Protein AF-A0A1V6ZA99-F1 (afdb_monomer_lite)

Sequence (158 aa):
MILGGVVSLGIEFLNQETYTVVLIRRKTELLSKEFDRADLRSTYKPKQIQESLQSMLLRGLKRPLQLYVKSPIVLLLSTYLAIIYGFLYLFFTIIPSVFGNAYHWSTGISGLAYLGIGLGFLIGFVVQALTSDRIIVKSIAQNNSKYQPEMRLPTMIF

Organism: Penicillium nalgiovense (NCBI:txid60175)

Structure (mmCIF, N/CA/C/O backbone):
data_AF-A0A1V6ZA99-F1
#
_entry.id   AF-A0A1V6ZA99-F1
#
loop_
_atom_site.group_PDB
_atom_site.id
_atom_site.type_symbol
_atom_site.label_atom_id
_atom_site.label_alt_id
_atom_site.label_comp_id
_atom_site.label_asym_id
_atom_site.label_entity_id
_atom_site.label_seq_id
_atom_site.pdbx_PDB_ins_code
_atom_site.Cartn_x
_atom_site.Cartn_y
_atom_site.Cartn_z
_atom_site.occupancy
_atom_site.B_iso_or_equiv
_atom_site.auth_seq_id
_atom_site.auth_comp_id
_atom_site.auth_asym_id
_atom_site.auth_atom_id
_atom_site.pdbx_PDB_model_num
ATOM 1 N N . MET A 1 1 ? 11.155 -13.902 2.859 1.00 66.69 1 MET A N 1
ATOM 2 C CA . MET A 1 1 ? 10.257 -14.845 3.567 1.00 66.69 1 MET A CA 1
ATOM 3 C C . MET A 1 1 ? 10.826 -15.233 4.934 1.00 66.69 1 MET A C 1
ATOM 5 O O . MET A 1 1 ? 10.179 -14.917 5.918 1.00 66.69 1 MET A O 1
ATOM 9 N N . ILE A 1 2 ? 12.047 -15.784 5.031 1.00 80.12 2 ILE A N 1
ATOM 10 C CA . ILE A 1 2 ? 12.669 -16.169 6.323 1.00 80.12 2 ILE A CA 1
ATOM 11 C C . ILE A 1 2 ? 12.913 -14.961 7.244 1.00 80.12 2 ILE A C 1
ATOM 13 O O . ILE A 1 2 ? 12.462 -14.961 8.383 1.00 80.12 2 ILE A O 1
ATOM 17 N N . LEU A 1 3 ? 13.536 -13.891 6.733 1.00 79.88 3 LEU A N 1
ATOM 18 C CA . LEU A 1 3 ? 13.794 -12.673 7.517 1.00 79.88 3 LEU A CA 1
ATOM 19 C C . LEU A 1 3 ? 12.496 -12.027 8.038 1.00 79.88 3 LEU A C 1
ATOM 21 O O . LEU A 1 3 ? 12.423 -11.604 9.184 1.00 79.88 3 LEU A O 1
ATOM 25 N N . GLY A 1 4 ? 11.451 -12.011 7.203 1.00 79.19 4 GLY A N 1
ATOM 26 C CA . GLY A 1 4 ? 10.132 -11.493 7.576 1.00 79.19 4 GLY A CA 1
ATOM 27 C C . GLY A 1 4 ? 9.470 -12.316 8.681 1.00 79.19 4 GLY A C 1
ATOM 28 O O . GLY A 1 4 ? 8.935 -11.739 9.617 1.00 79.19 4 GLY A O 1
ATOM 29 N N . GLY A 1 5 ? 9.578 -13.649 8.627 1.00 82.81 5 GLY A N 1
ATOM 30 C CA . GLY A 1 5 ? 9.075 -14.525 9.688 1.00 82.81 5 GLY A CA 1
ATOM 31 C C . GLY A 1 5 ? 9.782 -14.301 11.027 1.00 82.81 5 GLY A C 1
ATOM 32 O O . GLY A 1 5 ? 9.122 -14.213 12.057 1.00 82.81 5 GLY A O 1
ATOM 33 N N . VAL A 1 6 ? 11.109 -14.132 11.012 1.00 85.56 6 VAL A N 1
ATOM 34 C CA . VAL A 1 6 ? 11.895 -13.851 12.227 1.00 85.56 6 VAL A CA 1
ATOM 35 C C . VAL A 1 6 ? 11.516 -12.500 12.834 1.00 85.56 6 VAL A C 1
ATOM 37 O O . VAL A 1 6 ? 11.340 -12.404 14.045 1.00 85.56 6 VAL A O 1
ATOM 40 N N . VAL A 1 7 ? 11.334 -11.466 12.007 1.00 84.06 7 VAL A N 1
ATOM 41 C CA . VAL A 1 7 ? 10.927 -10.134 12.478 1.00 84.06 7 VAL A CA 1
ATOM 42 C C . VAL A 1 7 ? 9.504 -10.150 13.039 1.00 84.06 7 VAL A C 1
ATOM 44 O O . VAL A 1 7 ? 9.282 -9.608 14.117 1.00 84.06 7 VAL A O 1
ATOM 47 N N . SER A 1 8 ? 8.550 -10.803 12.368 1.00 80.50 8 SER A N 1
ATOM 48 C CA . SER A 1 8 ? 7.174 -10.918 12.868 1.00 80.50 8 SER A CA 1
ATOM 49 C C . SER A 1 8 ? 7.099 -11.675 14.193 1.00 80.50 8 SER A C 1
ATOM 51 O O . SER A 1 8 ? 6.441 -11.205 15.114 1.00 80.50 8 SER A O 1
ATOM 53 N N . LEU A 1 9 ? 7.823 -12.791 14.329 1.00 81.69 9 LEU A N 1
ATOM 54 C CA . LEU A 1 9 ? 7.902 -13.525 15.595 1.00 81.69 9 LEU A CA 1
ATOM 55 C C . LEU A 1 9 ? 8.578 -12.695 16.692 1.00 81.69 9 LEU A C 1
ATOM 57 O O . LEU A 1 9 ? 8.116 -12.691 17.828 1.00 81.69 9 LEU A O 1
ATOM 61 N N . GLY A 1 10 ? 9.639 -11.958 16.356 1.00 81.62 10 GLY A N 1
ATOM 62 C CA . GLY A 1 10 ? 10.299 -11.047 17.289 1.00 81.62 10 GLY A CA 1
ATOM 63 C C . GLY A 1 10 ? 9.354 -9.963 17.804 1.00 81.62 10 GLY A C 1
ATOM 64 O O . GLY A 1 10 ? 9.332 -9.693 19.000 1.00 81.62 10 GLY A O 1
ATOM 65 N N . ILE A 1 11 ? 8.525 -9.390 16.930 1.00 79.94 11 ILE A N 1
ATOM 66 C CA . ILE A 1 11 ? 7.506 -8.413 17.325 1.00 79.94 11 ILE A CA 1
ATOM 67 C C . ILE A 1 11 ? 6.463 -9.070 18.229 1.00 79.94 11 ILE A C 1
ATOM 69 O O . ILE A 1 11 ? 6.184 -8.522 19.284 1.00 79.94 11 ILE A O 1
ATOM 73 N N . GLU A 1 12 ? 5.936 -10.247 17.889 1.00 80.75 12 GLU A N 1
ATOM 74 C CA . GLU A 1 12 ? 4.935 -10.940 18.717 1.00 80.75 12 GLU A CA 1
ATOM 75 C C . GLU A 1 12 ? 5.450 -11.221 20.144 1.00 80.75 12 GLU A C 1
ATOM 77 O O . GLU A 1 12 ? 4.711 -11.066 21.113 1.00 80.75 12 GLU A O 1
ATOM 82 N N . PHE A 1 13 ? 6.731 -11.586 20.284 1.00 78.75 13 PHE A N 1
ATOM 83 C CA . PHE A 1 13 ? 7.352 -11.881 21.580 1.00 78.75 13 PHE A CA 1
ATOM 84 C C . PHE A 1 13 ? 7.779 -10.637 22.372 1.00 78.75 13 PHE A C 1
ATOM 86 O O . PHE A 1 13 ? 7.719 -10.656 23.601 1.00 78.75 13 PHE A O 1
ATOM 93 N N . LEU A 1 14 ? 8.238 -9.570 21.707 1.00 78.75 14 LEU A N 1
ATOM 94 C CA . LEU A 1 14 ? 8.651 -8.330 22.380 1.00 78.75 14 LEU A CA 1
ATOM 95 C C . LEU A 1 14 ? 7.476 -7.385 22.652 1.00 78.75 14 LEU A C 1
ATOM 97 O O . LEU A 1 14 ? 7.595 -6.499 23.502 1.00 78.75 14 LEU A O 1
ATOM 101 N N . ASN A 1 15 ? 6.363 -7.532 21.933 1.00 76.31 15 ASN A N 1
ATOM 102 C CA . ASN A 1 15 ? 5.232 -6.634 22.069 1.00 76.31 15 ASN A CA 1
ATOM 103 C C . ASN A 1 15 ? 4.545 -6.865 23.415 1.00 76.31 15 ASN A C 1
ATOM 105 O O . ASN A 1 15 ? 3.971 -7.917 23.694 1.00 76.31 15 ASN A O 1
ATOM 109 N N . GLN A 1 16 ? 4.604 -5.851 24.269 1.00 65.25 16 GLN A N 1
ATOM 110 C CA . GLN A 1 16 ? 3.853 -5.859 25.508 1.00 65.25 16 GLN A CA 1
ATOM 111 C C . GLN A 1 16 ? 2.377 -5.638 25.193 1.00 65.25 16 GLN A C 1
ATOM 113 O O . GLN A 1 16 ? 2.010 -4.740 24.433 1.00 65.25 16 GLN A O 1
ATOM 118 N N . GLU A 1 17 ? 1.531 -6.465 25.802 1.00 71.94 17 GLU A N 1
ATOM 119 C CA . GLU A 1 17 ? 0.078 -6.414 25.672 1.00 71.94 17 GLU A CA 1
ATOM 120 C C . GLU A 1 17 ? -0.442 -4.985 25.921 1.00 71.94 17 GLU A C 1
ATOM 122 O O . GLU A 1 17 ? -0.609 -4.551 27.060 1.00 71.94 17 GLU A O 1
ATOM 127 N N . THR A 1 18 ? -0.691 -4.239 24.843 1.00 74.56 18 THR A N 1
ATOM 128 C CA . THR A 1 18 ? -1.103 -2.824 24.899 1.00 74.56 18 THR A CA 1
ATOM 129 C C . THR A 1 18 ? -2.625 -2.690 25.042 1.00 74.56 18 THR A C 1
ATOM 131 O O . THR A 1 18 ? -3.168 -1.598 25.216 1.00 74.56 18 THR A O 1
ATOM 134 N N . TYR A 1 19 ? -3.355 -3.809 24.996 1.00 70.69 19 TYR A N 1
ATOM 135 C CA . TYR A 1 19 ? -4.807 -3.802 25.042 1.00 70.69 19 TYR A CA 1
ATOM 136 C C . TYR A 1 19 ? -5.319 -3.396 26.432 1.00 70.69 19 TYR A C 1
ATOM 138 O O . TYR A 1 19 ? -5.267 -4.150 27.408 1.00 70.69 19 TYR A O 1
ATOM 146 N N . THR A 1 20 ? -5.857 -2.176 26.511 1.00 68.69 20 THR A N 1
ATOM 147 C CA . THR A 1 20 ? -6.291 -1.513 27.751 1.00 68.69 20 THR A CA 1
ATOM 148 C C . THR A 1 20 ? -7.278 -2.352 28.565 1.00 68.69 20 THR A C 1
ATOM 150 O O . THR A 1 20 ? -7.224 -2.358 29.792 1.00 68.69 20 THR A O 1
ATOM 153 N N . VAL A 1 21 ? -8.142 -3.122 27.900 1.00 74.12 21 VAL A N 1
ATOM 154 C CA . VAL A 1 21 ? -9.108 -4.015 28.559 1.00 74.12 21 VAL A CA 1
ATOM 155 C C . VAL A 1 21 ? -8.407 -5.129 29.344 1.00 74.12 21 VAL A C 1
ATOM 157 O O . VAL A 1 21 ? -8.821 -5.441 30.460 1.00 74.12 21 VAL A O 1
ATOM 160 N N . VAL A 1 22 ? -7.332 -5.709 28.799 1.00 74.56 22 VAL A N 1
ATOM 161 C CA . VAL A 1 22 ? -6.565 -6.781 29.457 1.00 74.56 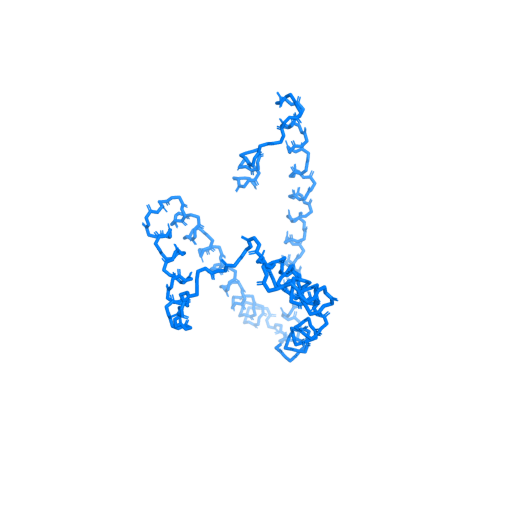22 VAL A CA 1
ATOM 162 C C . VAL A 1 22 ? -5.715 -6.221 30.593 1.00 74.56 22 VAL A C 1
ATOM 164 O O . VAL A 1 22 ? -5.693 -6.806 31.676 1.00 74.56 22 VAL A O 1
ATOM 167 N N . LEU A 1 23 ? -5.086 -5.060 30.397 1.00 79.75 23 LEU A N 1
ATOM 168 C CA . LEU A 1 23 ? -4.313 -4.381 31.443 1.00 79.75 23 LEU A CA 1
ATOM 169 C C . LEU A 1 23 ? -5.187 -4.004 32.647 1.00 79.75 23 LEU A C 1
ATOM 171 O O . LEU A 1 23 ? -4.831 -4.299 33.789 1.00 79.75 23 LEU A O 1
ATOM 175 N N . ILE A 1 24 ? -6.361 -3.414 32.402 1.00 79.00 24 ILE A N 1
ATOM 176 C CA . ILE A 1 24 ? -7.311 -3.058 33.463 1.00 79.00 24 ILE A CA 1
ATOM 177 C C . ILE A 1 24 ? -7.841 -4.318 34.145 1.00 79.00 24 ILE A C 1
ATOM 179 O O . ILE A 1 24 ? -7.905 -4.344 35.368 1.00 79.00 24 ILE A O 1
ATOM 183 N N . ARG A 1 25 ? -8.148 -5.387 33.396 1.00 77.50 25 ARG A N 1
ATOM 184 C CA . ARG A 1 25 ? -8.566 -6.670 33.980 1.00 77.50 25 ARG A CA 1
ATOM 185 C C . ARG A 1 25 ? -7.513 -7.231 34.938 1.00 77.50 25 ARG A C 1
ATOM 187 O O . ARG A 1 25 ? -7.859 -7.538 36.074 1.00 77.50 25 ARG A O 1
ATOM 194 N N . ARG A 1 26 ? -6.246 -7.314 34.514 1.00 78.44 26 ARG A N 1
ATOM 195 C CA . ARG A 1 26 ? -5.138 -7.793 35.362 1.00 78.44 26 ARG A CA 1
ATOM 196 C C . ARG A 1 26 ? -4.990 -6.936 36.619 1.00 78.44 26 ARG A C 1
ATOM 198 O O . ARG A 1 26 ? -4.860 -7.470 37.714 1.00 78.44 26 ARG A O 1
ATOM 205 N N . LYS A 1 27 ? -5.073 -5.609 36.480 1.00 80.50 27 LYS A N 1
ATOM 206 C CA . LYS A 1 27 ? -4.987 -4.680 37.613 1.00 80.50 27 LYS A CA 1
ATOM 207 C C . LYS A 1 27 ? -6.163 -4.836 38.584 1.00 80.50 27 LYS A C 1
ATOM 209 O O . LYS A 1 27 ? -5.949 -4.840 39.790 1.00 80.50 27 LYS A O 1
ATOM 214 N N . THR A 1 28 ? -7.387 -5.007 38.082 1.00 77.50 28 THR A N 1
ATOM 215 C CA . THR A 1 28 ? -8.573 -5.258 38.916 1.00 77.50 28 THR A CA 1
ATOM 216 C C . THR A 1 28 ? -8.482 -6.602 39.647 1.00 77.50 28 THR A C 1
ATOM 218 O O . THR A 1 28 ? -8.851 -6.672 40.813 1.00 77.50 28 THR A O 1
ATOM 221 N N . GLU A 1 29 ? -7.960 -7.652 39.003 1.00 78.12 29 GLU A N 1
ATOM 222 C CA . GLU A 1 29 ? -7.756 -8.970 39.627 1.00 78.12 29 GLU A CA 1
ATOM 223 C C . GLU A 1 29 ? -6.691 -8.932 40.738 1.00 78.12 29 GLU A C 1
ATOM 225 O O . GLU A 1 29 ? -6.876 -9.564 41.776 1.00 78.12 29 GLU A O 1
ATOM 230 N N . LEU A 1 30 ? -5.608 -8.164 40.559 1.00 81.88 30 LEU A N 1
ATOM 231 C CA . LEU A 1 30 ? -4.597 -7.946 41.603 1.00 81.88 30 LEU A CA 1
ATOM 232 C C . LEU A 1 30 ? -5.167 -7.162 42.793 1.00 81.88 30 LEU A C 1
ATOM 234 O O . LEU A 1 30 ? -5.057 -7.613 43.928 1.00 81.88 30 LEU A O 1
ATOM 238 N N . LEU A 1 31 ? -5.853 -6.045 42.528 1.00 79.62 31 LEU A N 1
ATOM 239 C CA . LEU A 1 31 ? -6.472 -5.213 43.567 1.00 79.62 31 LEU A CA 1
ATOM 240 C C . LEU A 1 31 ? -7.565 -5.966 44.344 1.00 79.62 31 LEU A C 1
ATOM 242 O O . LEU A 1 31 ? -7.702 -5.787 45.549 1.00 79.62 31 LEU A O 1
ATOM 246 N N . SER A 1 32 ? -8.333 -6.837 43.685 1.00 79.62 32 SER A N 1
ATOM 247 C CA . SER A 1 32 ? -9.351 -7.655 44.358 1.00 79.62 32 SER A CA 1
ATOM 248 C C . SER A 1 32 ? -8.743 -8.631 45.367 1.00 79.62 32 SER A C 1
ATOM 250 O O . SER A 1 32 ? -9.312 -8.809 46.442 1.00 79.62 32 SER A O 1
ATOM 252 N N . LYS A 1 33 ? -7.570 -9.200 45.056 1.00 78.62 33 LYS A N 1
ATOM 253 C CA . LYS A 1 33 ? -6.830 -10.090 45.963 1.00 78.62 33 LYS A CA 1
ATOM 254 C C . LYS A 1 33 ? -6.148 -9.341 47.107 1.00 78.62 33 LYS A C 1
ATOM 256 O O . LYS A 1 33 ? -6.075 -9.870 48.204 1.00 78.62 33 LYS A O 1
ATOM 261 N N . GLU A 1 34 ? -5.649 -8.134 46.851 1.00 81.19 34 GLU A N 1
ATOM 262 C CA . GLU A 1 34 ? -4.933 -7.328 47.848 1.00 81.19 34 GLU A CA 1
ATOM 263 C C . GLU A 1 34 ? -5.872 -6.724 48.902 1.00 81.19 34 GLU A C 1
ATOM 265 O O . GLU A 1 34 ? -5.539 -6.693 50.083 1.00 81.19 34 GLU A O 1
ATOM 270 N N . PHE A 1 35 ? -7.068 -6.288 48.495 1.00 78.00 35 PHE A N 1
ATOM 271 C CA . PHE A 1 35 ? -8.044 -5.656 49.390 1.00 78.00 35 PHE A CA 1
ATOM 272 C C . PHE A 1 35 ? -9.123 -6.612 49.928 1.00 78.00 35 PHE A C 1
ATOM 274 O O . PHE A 1 35 ? -10.029 -6.143 50.612 1.00 78.00 35 PHE A O 1
ATOM 281 N N . ASP A 1 36 ? -9.062 -7.908 49.596 1.00 74.19 36 ASP A N 1
ATOM 282 C CA . ASP A 1 36 ? -10.069 -8.941 49.922 1.00 74.19 36 ASP A CA 1
ATOM 283 C C . ASP A 1 36 ? -11.522 -8.498 49.632 1.00 74.19 36 ASP A C 1
ATOM 285 O O . ASP A 1 36 ? -12.480 -8.791 50.347 1.00 74.19 36 ASP A O 1
ATOM 289 N N . ARG A 1 37 ? -11.694 -7.718 48.556 1.00 70.31 37 ARG A N 1
ATOM 290 C CA . ARG A 1 37 ? -12.990 -7.194 48.101 1.00 70.31 37 ARG A CA 1
ATOM 291 C C . ARG A 1 37 ? -13.378 -7.878 46.797 1.00 70.31 37 ARG A C 1
ATOM 293 O O . ARG A 1 37 ? -12.845 -7.569 45.729 1.00 70.31 37 ARG A O 1
ATOM 300 N N . ALA A 1 38 ? -14.366 -8.769 46.877 1.00 63.69 38 ALA A N 1
ATOM 301 C CA . ALA A 1 38 ? -14.972 -9.449 45.723 1.00 63.69 38 ALA A CA 1
ATOM 302 C C . ALA A 1 38 ? -15.905 -8.543 44.881 1.00 63.69 38 ALA A C 1
ATOM 304 O O . ALA A 1 38 ? -16.415 -8.949 43.835 1.00 63.69 38 ALA A O 1
ATOM 305 N N . ASP A 1 39 ? -16.132 -7.313 45.343 1.00 70.12 39 ASP A N 1
ATOM 306 C CA . ASP A 1 39 ? -16.954 -6.277 44.707 1.00 70.12 39 ASP A CA 1
ATOM 307 C C . ASP A 1 39 ? -16.323 -5.713 43.420 1.00 70.12 39 ASP A C 1
ATOM 309 O O . ASP A 1 39 ? -17.046 -5.334 42.494 1.00 70.12 39 ASP A O 1
ATOM 313 N N . LEU A 1 40 ? -14.987 -5.700 43.329 1.00 62.38 40 LEU A N 1
ATOM 314 C CA . LEU A 1 40 ? -14.278 -4.991 42.269 1.00 62.38 40 LEU A CA 1
ATOM 315 C C . LEU A 1 40 ? -14.553 -5.622 40.896 1.00 62.38 40 LEU A C 1
ATOM 317 O O . LEU A 1 40 ? -14.201 -6.767 40.603 1.00 62.38 40 LEU A O 1
ATOM 321 N N . ARG A 1 41 ? -15.178 -4.845 40.008 1.00 62.41 41 ARG A N 1
ATOM 322 C CA . ARG A 1 41 ? -15.473 -5.232 38.622 1.00 62.41 41 ARG A CA 1
ATOM 323 C C . ARG A 1 41 ? -14.752 -4.297 37.663 1.00 62.41 41 ARG A C 1
ATOM 325 O O . ARG A 1 41 ? -14.812 -3.082 37.813 1.00 62.41 41 ARG A O 1
ATOM 332 N N . SER A 1 42 ? -14.096 -4.857 36.647 1.00 64.62 42 SER A N 1
ATOM 333 C CA . SER A 1 42 ? -13.516 -4.039 35.583 1.00 64.62 42 SER A CA 1
ATOM 334 C C . SER A 1 42 ? -14.637 -3.404 34.754 1.00 64.62 42 SER A C 1
ATOM 336 O O . SER A 1 42 ? -15.59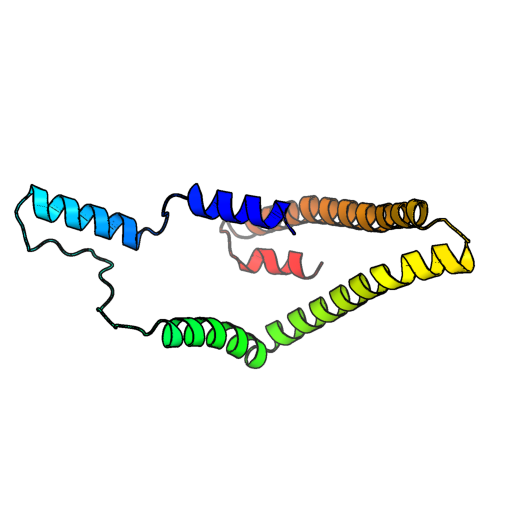4 -4.078 34.368 1.00 64.62 42 SER A O 1
ATOM 338 N N . THR A 1 43 ? -14.510 -2.112 34.444 1.00 63.59 43 THR A N 1
ATOM 339 C CA . THR A 1 43 ? -15.476 -1.351 33.624 1.00 63.59 43 THR A CA 1
ATOM 340 C C . THR A 1 43 ? -15.662 -1.958 32.231 1.00 63.59 43 THR A C 1
ATOM 342 O O . THR A 1 43 ? -16.714 -1.826 31.619 1.00 63.59 43 THR A O 1
ATOM 345 N N . TYR A 1 44 ? -14.640 -2.671 31.752 1.00 62.12 44 TYR A N 1
ATOM 346 C CA . TYR A 1 44 ? -14.611 -3.335 30.453 1.00 62.12 44 TYR A CA 1
ATOM 347 C C . TYR A 1 44 ? -14.970 -4.817 30.508 1.00 62.12 44 TYR A C 1
ATOM 349 O O . TYR A 1 44 ? -14.648 -5.522 29.555 1.00 62.12 44 TYR A O 1
ATOM 357 N N . LYS A 1 45 ? -15.582 -5.322 31.594 1.00 54.00 45 LYS A N 1
ATOM 358 C CA . LYS A 1 45 ? -16.015 -6.725 31.669 1.00 54.00 45 LYS A CA 1
ATOM 359 C C . LYS A 1 45 ? -16.806 -7.047 30.395 1.00 54.00 45 LYS A C 1
ATOM 361 O O . LYS A 1 45 ? -17.924 -6.544 30.245 1.00 54.00 45 LYS A O 1
ATOM 366 N N . PRO A 1 46 ? -16.259 -7.859 29.469 1.00 55.25 46 PRO A N 1
ATOM 367 C CA . PRO A 1 46 ? -17.075 -8.338 28.383 1.00 55.25 46 PRO A CA 1
ATOM 368 C C . PRO A 1 46 ? -18.174 -9.137 29.068 1.00 55.25 46 PRO A C 1
ATOM 370 O O . PRO A 1 46 ? -17.891 -10.006 29.899 1.00 55.25 46 PRO A O 1
ATOM 373 N N . LYS A 1 47 ? -19.436 -8.825 28.757 1.00 52.94 47 LYS A N 1
ATOM 374 C CA . LYS A 1 47 ? -20.525 -9.788 28.934 1.00 52.94 47 LYS A CA 1
ATOM 375 C C . LYS A 1 47 ? -19.945 -11.095 28.404 1.00 52.94 47 LYS A C 1
ATOM 377 O O . LYS A 1 47 ? -19.471 -11.090 27.270 1.00 52.94 47 LYS A O 1
ATOM 382 N N . GLN A 1 48 ? -19.828 -12.117 29.248 1.00 49.56 48 GLN A N 1
ATOM 383 C CA . GLN A 1 48 ? -19.133 -13.367 28.944 1.00 49.56 48 GLN A CA 1
ATOM 384 C C . GLN A 1 48 ? -19.937 -14.136 27.893 1.00 49.56 48 GLN A C 1
ATOM 386 O O . GLN A 1 48 ? -20.561 -15.152 28.162 1.00 49.56 48 GLN A O 1
ATOM 391 N N . ILE A 1 49 ? -19.993 -13.583 26.689 1.00 52.50 49 ILE A N 1
ATOM 392 C CA . ILE A 1 49 ? -20.436 -14.257 25.499 1.00 52.50 49 ILE A CA 1
ATOM 393 C C . ILE A 1 49 ? -19.211 -15.083 25.155 1.00 52.50 49 ILE A C 1
ATOM 395 O O . ILE A 1 49 ? -18.171 -14.538 24.782 1.00 52.50 49 ILE A O 1
ATOM 399 N N . GLN A 1 50 ? -19.306 -16.387 25.389 1.00 53.28 50 GLN A N 1
ATOM 400 C CA . GLN A 1 50 ? -18.418 -17.368 24.783 1.00 53.28 50 GLN A CA 1
ATOM 401 C C . GLN A 1 50 ? -18.638 -17.280 23.267 1.00 53.28 50 GLN A C 1
ATOM 403 O O . GLN A 1 50 ? -19.339 -18.084 22.665 1.00 53.28 50 GLN A O 1
ATOM 408 N N . GLU A 1 51 ? -18.139 -16.210 22.652 1.00 58.97 51 GLU A N 1
ATOM 409 C CA . GLU A 1 51 ? -18.053 -16.106 21.209 1.00 58.97 51 GLU A CA 1
ATOM 410 C C . GLU A 1 51 ? -17.054 -17.182 20.794 1.00 58.97 51 GLU A C 1
ATOM 412 O O . GLU A 1 51 ? -15.880 -17.138 21.163 1.00 58.97 51 GLU A O 1
ATOM 417 N N . SER A 1 52 ? -17.547 -18.194 20.086 1.00 72.75 52 SER A N 1
ATOM 418 C CA . SER A 1 52 ? -16.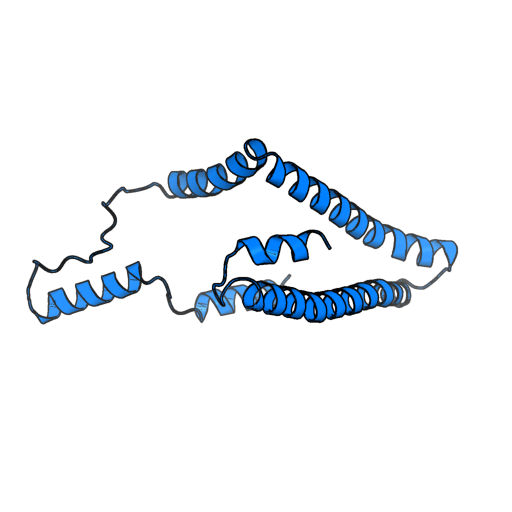692 -19.180 19.439 1.00 72.75 52 SER A CA 1
ATOM 419 C C . SER A 1 52 ? -15.645 -18.441 18.602 1.00 72.75 52 SER A C 1
ATOM 421 O O . SER A 1 52 ? -15.968 -17.478 17.905 1.00 72.75 52 SER A O 1
ATOM 423 N N . LEU A 1 53 ? -14.390 -18.899 18.613 1.00 69.69 53 LEU A N 1
ATOM 424 C CA . LEU A 1 53 ? -13.342 -18.345 17.742 1.00 69.69 53 LEU A CA 1
ATOM 425 C C . LEU A 1 53 ? -13.817 -18.254 16.281 1.00 69.69 53 LEU A C 1
ATOM 427 O O . LEU A 1 53 ? -13.511 -17.290 15.580 1.00 69.69 53 LEU A O 1
ATOM 431 N N . GLN A 1 54 ? -14.655 -19.201 15.848 1.00 74.50 54 GLN A N 1
ATOM 432 C CA . GLN A 1 54 ? -15.279 -19.184 14.528 1.00 74.50 54 GLN A CA 1
ATOM 433 C C . GLN A 1 54 ? -16.232 -17.997 14.339 1.00 74.50 54 GLN A C 1
ATOM 435 O O . GLN A 1 54 ? -16.168 -17.338 13.303 1.00 74.50 54 GLN A O 1
ATOM 440 N N . SER A 1 55 ? -17.087 -17.674 15.317 1.00 74.88 55 SER A N 1
ATOM 441 C CA . SER A 1 55 ? -18.007 -16.534 15.211 1.00 74.88 55 SER A CA 1
ATOM 442 C C . SER A 1 55 ? -17.264 -15.200 15.236 1.00 74.88 55 SER A C 1
ATOM 444 O O . SER A 1 55 ? -17.668 -14.276 14.529 1.00 74.88 55 SER A O 1
ATOM 446 N N . MET A 1 56 ? -16.147 -15.109 15.965 1.00 75.19 56 MET A N 1
ATOM 447 C CA . MET A 1 56 ? -15.274 -13.930 15.960 1.00 75.19 56 MET A CA 1
ATOM 448 C C . MET A 1 56 ? -14.601 -13.730 14.598 1.00 75.19 56 MET A C 1
ATOM 450 O O . MET A 1 56 ? -14.669 -12.632 14.043 1.00 75.19 56 MET A O 1
ATOM 454 N N . LEU A 1 57 ? -14.027 -14.790 14.018 1.00 77.12 57 LEU A N 1
ATOM 455 C CA . LEU A 1 57 ? -13.396 -14.741 12.695 1.00 77.12 57 LEU A CA 1
ATOM 456 C C . LEU A 1 57 ? -14.406 -14.409 11.589 1.00 77.12 57 LEU A C 1
ATOM 458 O O . LEU A 1 57 ? -14.180 -13.500 10.790 1.00 77.12 57 LEU A O 1
ATOM 462 N N . LEU A 1 58 ? -15.564 -15.079 11.584 1.00 79.62 58 LEU A N 1
ATOM 463 C CA . LEU A 1 58 ? -16.649 -14.808 10.635 1.00 79.62 58 LEU A CA 1
ATOM 464 C C . LEU A 1 58 ? -17.147 -13.365 10.743 1.00 79.62 58 LEU A C 1
ATOM 466 O O . LEU A 1 58 ? -17.380 -12.715 9.727 1.00 79.62 58 LEU A O 1
ATOM 470 N N . ARG A 1 59 ? -17.285 -12.826 11.958 1.00 77.75 59 ARG A N 1
ATOM 471 C CA . ARG A 1 59 ? -17.707 -11.433 12.168 1.00 77.75 59 ARG A CA 1
ATOM 472 C C . ARG A 1 59 ? -16.625 -10.438 11.738 1.00 77.75 59 ARG A C 1
ATOM 474 O O . ARG A 1 59 ? -16.968 -9.387 11.193 1.00 77.75 59 ARG A O 1
ATOM 481 N N . GLY A 1 60 ? -15.353 -10.792 11.924 1.00 79.06 60 GLY A N 1
ATOM 482 C CA . GLY A 1 60 ? -14.193 -10.033 11.460 1.00 79.06 60 GLY A CA 1
ATOM 483 C C . GLY A 1 60 ? -14.108 -9.936 9.936 1.00 79.06 60 GLY A C 1
ATOM 484 O O . GLY A 1 60 ? -13.880 -8.849 9.421 1.00 79.06 60 GLY A O 1
ATOM 485 N N . LEU A 1 61 ? -14.376 -11.027 9.211 1.00 79.94 61 LEU A N 1
ATOM 486 C CA . LEU A 1 61 ? -14.340 -11.067 7.739 1.00 79.94 61 LEU A CA 1
ATOM 487 C C . LEU A 1 61 ? -15.609 -10.517 7.078 1.00 79.94 61 LEU A C 1
ATOM 489 O O . LEU A 1 61 ? -15.556 -9.905 6.010 1.00 79.94 61 LEU A O 1
ATOM 493 N N . LYS A 1 62 ? -16.770 -10.694 7.716 1.00 83.00 62 LYS A N 1
ATOM 494 C CA . LYS A 1 62 ? -18.055 -10.255 7.162 1.00 83.00 62 LYS A CA 1
ATOM 495 C C . LYS A 1 62 ? -18.140 -8.735 7.037 1.00 83.00 62 LYS A C 1
ATOM 497 O O . LYS A 1 62 ? -18.700 -8.248 6.062 1.00 83.00 62 LYS A O 1
ATOM 502 N N . ARG A 1 63 ? -17.580 -7.981 7.989 1.00 79.75 63 ARG A N 1
ATOM 503 C CA . ARG A 1 63 ? -17.622 -6.508 7.978 1.00 79.75 63 ARG A CA 1
ATOM 504 C C . ARG A 1 63 ? -16.897 -5.896 6.761 1.00 79.75 63 ARG A C 1
ATOM 506 O O . ARG A 1 63 ? -17.549 -5.136 6.048 1.00 79.75 63 ARG A O 1
ATOM 513 N N . PRO A 1 64 ? -15.625 -6.232 6.467 1.00 78.62 64 PRO A N 1
ATOM 514 C CA . PRO A 1 64 ? -14.924 -5.753 5.274 1.00 78.62 64 PRO A CA 1
ATOM 515 C C . PRO A 1 64 ? -15.604 -6.153 3.963 1.00 78.62 64 PRO A C 1
ATOM 517 O O . PRO A 1 64 ? -15.782 -5.307 3.094 1.00 78.62 64 PRO A O 1
ATOM 520 N N . LEU A 1 65 ? -16.040 -7.412 3.830 1.00 82.69 65 LEU A N 1
ATOM 521 C CA . LEU A 1 65 ? -16.701 -7.894 2.609 1.00 82.69 65 LEU A CA 1
ATOM 522 C C . LEU A 1 65 ? -18.048 -7.201 2.373 1.00 82.69 65 LEU A C 1
ATOM 524 O O . LEU A 1 65 ? -18.381 -6.836 1.248 1.00 82.69 65 LEU A O 1
ATOM 528 N N . GLN A 1 66 ? -18.820 -6.971 3.437 1.00 81.31 66 GLN A N 1
ATOM 529 C CA . GLN A 1 66 ? -20.056 -6.202 3.336 1.00 81.31 66 GLN A CA 1
ATOM 530 C C . GLN A 1 66 ? -19.793 -4.746 2.966 1.00 81.31 66 GLN A C 1
ATOM 532 O O . GLN A 1 66 ? -20.550 -4.201 2.172 1.00 81.31 66 GLN A O 1
ATOM 537 N N . LEU A 1 67 ? -18.744 -4.128 3.511 1.00 82.12 67 LEU A N 1
ATOM 538 C CA . LEU A 1 67 ? -18.362 -2.762 3.160 1.00 82.12 67 LEU A CA 1
ATOM 539 C C . LEU A 1 67 ? -17.935 -2.666 1.688 1.00 82.12 67 LEU A C 1
ATOM 541 O O . LEU A 1 67 ? -18.371 -1.760 0.988 1.00 82.12 67 LEU A O 1
ATOM 545 N N . TYR A 1 68 ? -17.162 -3.639 1.203 1.00 79.75 68 TYR A N 1
ATOM 546 C CA . TYR A 1 68 ? -16.735 -3.726 -0.193 1.00 79.75 68 TYR A CA 1
ATOM 547 C C . TYR A 1 68 ? -17.919 -3.769 -1.169 1.00 79.75 68 TYR A C 1
ATOM 549 O O . TYR A 1 68 ? -17.939 -3.029 -2.146 1.00 79.75 68 TYR A O 1
ATOM 557 N N . VAL A 1 69 ? -18.926 -4.604 -0.892 1.00 81.50 69 VAL A N 1
ATOM 558 C CA . VAL A 1 69 ? -20.081 -4.781 -1.790 1.00 81.50 69 VAL A CA 1
ATOM 559 C C . VAL A 1 69 ? -21.128 -3.677 -1.620 1.00 81.50 69 VAL A C 1
ATOM 561 O O . VAL A 1 69 ? -21.751 -3.264 -2.593 1.00 81.50 69 VAL A O 1
ATOM 564 N N . LYS A 1 70 ? -21.364 -3.199 -0.390 1.00 82.50 70 LYS A N 1
ATOM 565 C CA . LYS A 1 70 ? -22.445 -2.238 -0.108 1.00 82.50 70 LYS A CA 1
ATOM 566 C C . LYS A 1 70 ? -22.052 -0.783 -0.334 1.00 82.50 70 LYS A C 1
ATOM 568 O O . LYS A 1 70 ? -22.942 0.046 -0.503 1.00 82.50 70 LYS A O 1
ATOM 573 N N . SER A 1 71 ? -20.763 -0.454 -0.307 1.00 87.00 71 SER A N 1
ATOM 574 C CA . SER A 1 71 ? -20.295 0.920 -0.485 1.00 87.00 71 SER A CA 1
ATOM 575 C C . SER A 1 71 ? -19.665 1.095 -1.873 1.00 87.00 71 SER A C 1
ATOM 577 O O . SER A 1 71 ? -18.539 0.643 -2.082 1.00 87.00 71 SER A O 1
ATOM 579 N N . PRO A 1 72 ? -20.324 1.800 -2.816 1.00 82.94 72 PRO A N 1
ATOM 580 C CA . PRO A 1 72 ? -19.833 1.940 -4.194 1.00 82.94 72 PRO A CA 1
ATOM 581 C C . PRO A 1 72 ? -18.462 2.627 -4.277 1.00 82.94 72 PRO A C 1
ATOM 583 O O . PRO A 1 72 ? -17.646 2.288 -5.127 1.00 82.94 72 PRO A O 1
ATOM 586 N N . ILE A 1 73 ? -18.168 3.541 -3.349 1.00 86.19 73 ILE A N 1
ATOM 587 C CA . ILE A 1 73 ? -16.866 4.218 -3.249 1.00 86.19 73 ILE A CA 1
ATOM 588 C C . ILE A 1 73 ? -15.732 3.218 -2.979 1.00 86.19 73 ILE A C 1
ATOM 590 O O . ILE A 1 73 ? -14.668 3.305 -3.587 1.00 86.19 73 ILE A O 1
ATOM 594 N N . VAL A 1 74 ? -15.956 2.249 -2.087 1.00 84.94 74 VAL A N 1
ATOM 595 C CA . VAL A 1 74 ? -14.940 1.251 -1.718 1.00 84.94 74 VAL A CA 1
ATOM 596 C C . VAL A 1 74 ? -14.681 0.301 -2.885 1.00 84.94 74 VAL A C 1
ATOM 598 O O . VAL A 1 74 ? -13.528 -0.031 -3.160 1.00 84.94 74 VAL A O 1
ATOM 601 N N . LEU A 1 75 ? -15.729 -0.080 -3.617 1.00 86.06 75 LEU A N 1
ATOM 602 C CA . LEU A 1 75 ? -15.603 -0.880 -4.833 1.00 86.06 75 LEU A CA 1
ATOM 603 C C . LEU A 1 75 ? -14.766 -0.152 -5.894 1.00 86.06 75 LEU A C 1
ATOM 605 O O . LEU A 1 75 ? -13.795 -0.712 -6.387 1.00 86.06 75 LEU A O 1
ATOM 609 N N . LEU A 1 76 ? -15.061 1.119 -6.181 1.00 87.75 76 LEU A N 1
ATOM 610 C CA . LEU A 1 76 ? -14.297 1.900 -7.161 1.00 87.75 76 LEU A CA 1
ATOM 611 C C . LEU A 1 76 ? -12.816 2.035 -6.783 1.00 87.75 76 LEU A C 1
ATOM 613 O O . LEU A 1 76 ? -11.945 1.768 -7.610 1.00 87.75 76 LEU A O 1
ATOM 617 N N . LEU A 1 77 ? -12.522 2.397 -5.531 1.00 87.25 77 LEU A N 1
ATOM 618 C CA . LEU A 1 77 ? -11.143 2.553 -5.055 1.00 87.25 77 LEU A CA 1
ATOM 619 C C . LEU A 1 77 ? -10.371 1.230 -5.071 1.00 87.25 77 LEU A C 1
ATOM 621 O O . LEU A 1 77 ? -9.209 1.187 -5.466 1.00 87.25 77 LEU A O 1
ATOM 625 N N . SER A 1 78 ? -11.012 0.138 -4.663 1.00 86.94 78 SER A N 1
ATOM 626 C CA . SER A 1 78 ? -10.377 -1.180 -4.654 1.00 86.94 78 SER A CA 1
ATOM 627 C C . SER A 1 78 ? -10.119 -1.720 -6.062 1.00 86.94 78 SER A C 1
ATOM 629 O O . SER A 1 78 ? -9.043 -2.265 -6.301 1.00 86.94 78 SER A O 1
ATOM 631 N N . THR A 1 79 ? -11.039 -1.527 -7.013 1.00 89.12 79 THR A N 1
ATOM 632 C CA . THR A 1 79 ? -10.820 -1.871 -8.426 1.00 89.12 79 THR A CA 1
ATOM 633 C C . THR A 1 79 ? -9.715 -1.016 -9.041 1.00 89.12 79 THR A C 1
ATOM 635 O O . THR A 1 79 ? -8.853 -1.552 -9.733 1.00 89.12 79 THR A O 1
ATOM 638 N N . TYR A 1 80 ? -9.688 0.288 -8.752 1.00 89.75 80 TYR A N 1
ATOM 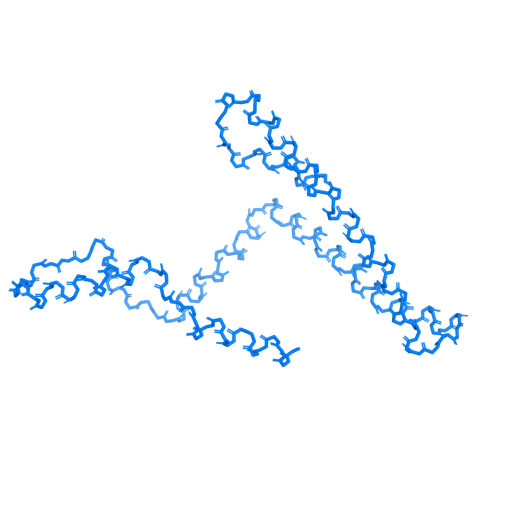639 C CA . TYR A 1 80 ? -8.611 1.179 -9.188 1.00 89.75 80 TYR A CA 1
ATOM 640 C C . TYR A 1 80 ? -7.238 0.691 -8.706 1.00 89.75 80 TYR A C 1
ATOM 642 O O . TYR A 1 80 ? -6.322 0.511 -9.511 1.00 89.75 80 TYR A O 1
ATOM 650 N N . LEU A 1 81 ? -7.114 0.383 -7.410 1.00 90.19 81 LEU A N 1
ATOM 651 C CA . LEU A 1 81 ? -5.885 -0.182 -6.855 1.00 90.19 81 LEU A CA 1
ATOM 652 C C . LEU A 1 81 ? -5.543 -1.532 -7.495 1.00 90.19 81 LEU A C 1
ATOM 654 O O . LEU A 1 81 ? -4.388 -1.752 -7.848 1.00 90.19 81 LEU A O 1
ATOM 658 N N . ALA A 1 82 ? -6.521 -2.419 -7.697 1.00 92.50 82 ALA A N 1
ATOM 659 C CA . ALA A 1 82 ? -6.296 -3.718 -8.330 1.00 92.50 82 ALA A CA 1
ATOM 660 C C . ALA A 1 82 ? -5.715 -3.585 -9.748 1.00 92.50 82 ALA A C 1
ATOM 662 O O . ALA A 1 82 ? -4.806 -4.334 -10.102 1.00 92.50 82 ALA A O 1
ATOM 663 N N . ILE A 1 83 ? -6.182 -2.610 -10.535 1.00 94.38 83 ILE A N 1
ATOM 664 C CA . ILE A 1 83 ? -5.645 -2.325 -11.873 1.00 94.38 83 ILE A CA 1
ATOM 665 C C . ILE A 1 83 ? -4.193 -1.836 -11.784 1.00 94.38 83 ILE A C 1
ATOM 667 O O . ILE A 1 83 ? -3.335 -2.354 -12.499 1.00 94.38 83 ILE A O 1
ATOM 671 N N . ILE A 1 84 ? -3.890 -0.891 -10.886 1.00 90.88 84 ILE A N 1
ATOM 672 C CA . ILE A 1 84 ? -2.517 -0.395 -10.682 1.00 90.88 84 ILE A CA 1
ATOM 673 C C . ILE A 1 84 ? -1.578 -1.534 -10.280 1.00 90.88 84 ILE A C 1
ATOM 675 O O . ILE A 1 84 ? -0.501 -1.685 -10.859 1.00 90.88 84 ILE A O 1
ATOM 679 N N . TYR A 1 85 ? -1.985 -2.360 -9.315 1.00 90.19 85 TYR A N 1
ATOM 680 C CA . TYR A 1 85 ? -1.204 -3.523 -8.905 1.00 90.19 85 TYR A CA 1
ATOM 681 C C . TYR A 1 85 ? -1.059 -4.537 -10.044 1.00 90.19 85 TYR A C 1
ATOM 683 O O . TYR A 1 85 ? 0.021 -5.095 -10.219 1.00 90.19 85 TYR A O 1
ATOM 691 N N . GLY A 1 86 ? -2.093 -4.731 -10.866 1.00 93.56 86 GLY A N 1
ATOM 692 C CA . GLY A 1 86 ? -2.018 -5.539 -12.082 1.00 93.56 86 GLY A CA 1
ATOM 693 C C . GLY A 1 86 ? -0.915 -5.061 -13.029 1.00 93.56 86 GLY A C 1
ATOM 694 O O . GLY A 1 86 ? -0.074 -5.860 -13.440 1.00 93.56 86 GLY A O 1
ATOM 695 N N . PHE A 1 87 ? -0.849 -3.755 -13.307 1.00 91.38 87 PHE A N 1
ATOM 696 C CA . PHE A 1 87 ? 0.236 -3.174 -14.103 1.00 91.38 87 PHE A CA 1
ATOM 697 C C . PHE A 1 87 ? 1.606 -3.334 -13.444 1.00 91.38 87 PHE A C 1
ATOM 699 O O . PHE A 1 87 ? 2.571 -3.671 -14.125 1.00 91.38 87 PHE A O 1
ATOM 706 N N . LEU A 1 88 ? 1.701 -3.155 -12.125 1.00 90.19 88 LEU A N 1
ATOM 707 C CA . LEU A 1 88 ? 2.947 -3.357 -11.387 1.00 90.19 88 LEU A CA 1
ATOM 708 C C . LEU A 1 88 ? 3.485 -4.789 -11.554 1.00 90.19 88 LEU A C 1
ATOM 710 O O . LEU A 1 88 ? 4.661 -4.977 -11.865 1.00 90.19 88 LEU A O 1
ATOM 714 N N . TYR A 1 89 ? 2.629 -5.803 -11.402 1.00 89.88 89 TYR A N 1
ATOM 715 C CA . TYR A 1 89 ? 3.015 -7.204 -11.608 1.00 89.88 89 TYR A CA 1
ATOM 716 C C . TYR A 1 89 ? 3.370 -7.516 -13.060 1.00 89.88 89 TYR A C 1
ATOM 718 O O . TYR A 1 89 ? 4.294 -8.286 -13.335 1.00 89.88 89 TYR A O 1
ATOM 726 N N . LEU A 1 90 ? 2.672 -6.883 -13.996 1.00 90.44 90 LEU A N 1
ATOM 727 C CA . LEU A 1 90 ? 2.967 -7.002 -15.412 1.00 90.44 90 LEU A CA 1
ATOM 728 C C . LEU A 1 90 ? 4.349 -6.406 -15.735 1.00 90.44 90 LEU A C 1
ATOM 730 O O . LEU A 1 90 ? 5.131 -7.051 -16.432 1.00 90.44 90 LEU A O 1
ATOM 734 N N . PHE A 1 91 ? 4.729 -5.269 -15.139 1.00 86.75 91 PHE A N 1
ATOM 735 C CA . PHE A 1 91 ? 6.090 -4.729 -15.252 1.00 86.75 91 PHE A CA 1
ATOM 736 C C . PHE A 1 91 ? 7.156 -5.680 -14.696 1.00 86.75 91 PHE A C 1
ATOM 738 O O . PHE A 1 91 ? 8.196 -5.843 -15.335 1.00 86.75 91 PHE A O 1
ATOM 745 N N . PHE A 1 92 ? 6.893 -6.377 -13.583 1.00 85.31 92 PHE A N 1
ATOM 746 C CA . PHE A 1 92 ? 7.810 -7.408 -13.069 1.00 85.31 92 PHE A CA 1
ATOM 747 C C . PHE A 1 92 ? 8.035 -8.576 -14.040 1.00 85.31 92 PHE A C 1
ATOM 749 O O . PHE A 1 92 ? 9.057 -9.254 -13.975 1.00 85.31 92 PHE A O 1
ATOM 756 N N . THR A 1 93 ? 7.109 -8.817 -14.963 1.00 85.94 93 THR A N 1
ATOM 757 C CA . THR A 1 93 ? 7.259 -9.884 -15.961 1.00 85.94 93 THR A CA 1
ATOM 758 C C . THR A 1 93 ? 7.862 -9.357 -17.266 1.00 85.94 93 THR A C 1
ATOM 760 O O . THR A 1 93 ? 8.700 -10.017 -17.881 1.00 85.94 93 THR A O 1
ATOM 763 N N . ILE A 1 94 ? 7.484 -8.144 -17.684 1.00 87.62 94 ILE A N 1
ATOM 764 C CA . ILE A 1 94 ? 7.930 -7.548 -18.949 1.00 87.62 94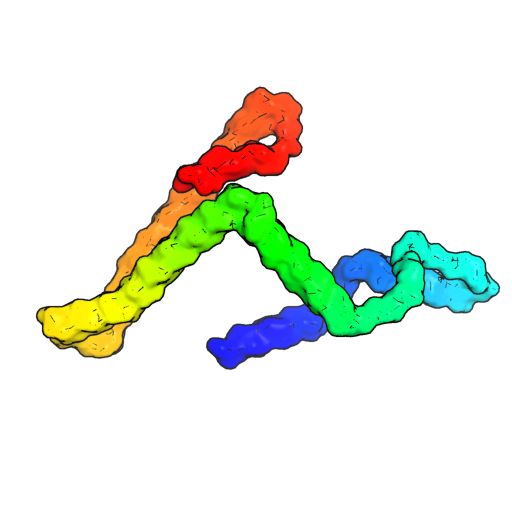 ILE A CA 1
ATOM 765 C C . ILE A 1 94 ? 9.383 -7.083 -18.894 1.00 87.62 94 ILE A C 1
ATOM 767 O O . ILE A 1 94 ? 10.112 -7.339 -19.845 1.00 87.62 94 ILE A O 1
ATOM 771 N N . ILE A 1 95 ? 9.824 -6.431 -17.814 1.00 85.00 95 ILE A N 1
ATOM 772 C CA . ILE A 1 95 ? 11.196 -5.907 -17.698 1.00 85.00 95 ILE A CA 1
ATOM 773 C C . ILE A 1 95 ? 12.249 -6.999 -17.995 1.00 85.00 95 ILE A C 1
ATOM 775 O O . ILE A 1 95 ? 13.020 -6.833 -18.939 1.00 85.00 95 ILE A O 1
ATOM 779 N N . PRO A 1 96 ? 12.275 -8.154 -17.307 1.00 82.81 96 PRO A N 1
ATOM 780 C CA . PRO A 1 96 ? 13.272 -9.185 -17.582 1.00 82.81 96 PRO A CA 1
ATOM 781 C C . PRO A 1 96 ? 13.090 -9.806 -18.971 1.00 82.81 96 PRO A C 1
ATOM 783 O O . PRO A 1 96 ? 14.080 -10.146 -19.609 1.00 82.81 96 PRO A O 1
ATOM 786 N N . SER A 1 97 ? 11.853 -9.909 -19.472 1.00 83.88 97 SER A N 1
ATOM 787 C CA . SER A 1 97 ? 11.581 -10.432 -20.816 1.00 83.88 97 SER A CA 1
ATOM 788 C C . SER A 1 97 ? 12.119 -9.514 -21.919 1.00 83.88 97 SER A C 1
ATOM 790 O O . SER A 1 97 ? 12.761 -9.986 -22.850 1.00 83.88 97 SER A O 1
ATOM 792 N N . VAL A 1 98 ? 11.924 -8.197 -21.819 1.00 86.44 98 VAL A N 1
ATOM 793 C CA . VAL A 1 98 ? 12.391 -7.227 -22.825 1.00 86.44 98 VAL A CA 1
ATOM 794 C C . VAL A 1 98 ? 13.906 -7.056 -22.758 1.00 86.44 98 VAL A C 1
ATOM 796 O O . VAL A 1 98 ? 14.577 -7.129 -23.785 1.00 86.44 98 VAL A O 1
ATOM 799 N N . PHE A 1 99 ? 14.473 -6.873 -21.565 1.00 81.38 99 PHE A N 1
ATOM 800 C CA . PHE A 1 99 ? 15.921 -6.701 -21.416 1.00 81.38 99 PHE A CA 1
ATOM 801 C C . PHE A 1 99 ? 16.699 -8.000 -21.684 1.00 81.38 99 PHE A C 1
ATOM 803 O O . PHE A 1 99 ? 17.797 -7.951 -22.236 1.00 81.38 99 PHE A O 1
ATOM 810 N N . GLY A 1 100 ? 16.105 -9.161 -21.399 1.00 80.69 100 GLY A N 1
ATOM 811 C CA . GLY A 1 100 ? 16.660 -10.463 -21.761 1.00 80.69 100 GLY A CA 1
ATOM 812 C C . GLY A 1 100 ? 16.551 -10.768 -23.258 1.00 80.69 100 GLY A C 1
ATOM 813 O O . GLY A 1 100 ? 17.555 -11.085 -23.882 1.00 80.69 100 GLY A O 1
ATOM 814 N N . ASN A 1 101 ? 15.366 -10.639 -23.865 1.00 79.94 101 ASN A N 1
ATOM 815 C CA . ASN A 1 101 ? 15.145 -11.069 -25.254 1.00 79.94 101 ASN A CA 1
ATOM 816 C C . ASN A 1 101 ? 15.548 -10.018 -26.298 1.00 79.94 101 ASN A C 1
ATOM 818 O O . ASN A 1 101 ? 16.093 -10.375 -27.337 1.00 79.94 101 ASN A O 1
ATOM 822 N N . ALA A 1 102 ? 15.291 -8.728 -26.059 1.00 79.38 102 ALA A N 1
ATOM 823 C CA . ALA A 1 102 ? 15.608 -7.673 -27.029 1.00 79.38 102 ALA A CA 1
ATOM 824 C C . ALA A 1 102 ? 17.039 -7.147 -26.855 1.00 79.38 102 ALA A C 1
ATOM 826 O O . ALA A 1 102 ? 17.758 -6.990 -27.835 1.00 79.38 102 ALA A O 1
ATOM 827 N N . TYR A 1 103 ? 17.477 -6.932 -25.610 1.00 77.56 103 TYR A N 1
ATOM 828 C CA . TYR A 1 103 ? 18.801 -6.371 -25.306 1.00 77.56 103 TYR A CA 1
ATOM 829 C C . TYR A 1 103 ? 19.865 -7.419 -24.948 1.00 77.56 103 TYR A C 1
ATOM 831 O O . TYR A 1 103 ? 21.034 -7.062 -24.813 1.00 77.56 103 TYR A O 1
ATOM 839 N N . HIS A 1 104 ? 19.484 -8.699 -24.830 1.00 79.94 104 HIS A N 1
ATOM 840 C CA . HIS A 1 104 ? 20.398 -9.823 -24.573 1.00 79.94 104 HIS A CA 1
ATOM 841 C C . HIS A 1 104 ? 21.197 -9.656 -23.268 1.00 79.94 104 HIS A C 1
ATOM 843 O O . HIS A 1 104 ? 22.331 -10.122 -23.140 1.00 79.94 104 HIS A O 1
ATOM 849 N N . TRP A 1 105 ? 20.621 -8.964 -22.280 1.00 80.56 105 TRP A N 1
ATOM 850 C CA . TRP A 1 105 ? 21.259 -8.761 -20.984 1.00 80.56 105 TRP A CA 1
ATOM 851 C C . TRP A 1 105 ? 21.257 -10.043 -20.158 1.00 80.56 105 TRP A C 1
ATOM 853 O O . TRP A 1 105 ? 20.293 -10.808 -20.153 1.00 80.56 105 TRP A O 1
ATOM 863 N N . SER A 1 106 ? 22.327 -10.250 -19.386 1.00 77.88 106 SER A N 1
ATOM 864 C CA . SER A 1 106 ? 22.357 -11.331 -18.405 1.00 77.88 106 SER A CA 1
ATOM 865 C C . SER A 1 106 ? 21.297 -11.104 -17.322 1.00 77.88 106 SER A C 1
ATOM 867 O O . SER A 1 106 ? 20.922 -9.969 -16.997 1.00 77.88 106 SER A O 1
ATOM 869 N N . THR A 1 107 ? 20.816 -12.191 -16.721 1.00 73.25 107 THR A N 1
ATOM 870 C CA . THR A 1 107 ? 19.752 -12.160 -15.706 1.00 73.25 107 THR A CA 1
ATOM 871 C C . THR A 1 107 ? 20.124 -11.291 -14.500 1.00 73.25 107 THR A C 1
ATOM 873 O O . THR A 1 107 ? 19.256 -10.654 -13.909 1.00 73.25 107 THR A O 1
ATOM 876 N N . GLY A 1 108 ? 21.419 -11.205 -14.169 1.00 72.69 108 GLY A N 1
ATOM 877 C CA . GLY A 1 108 ? 21.929 -10.350 -13.094 1.00 72.69 108 GLY A CA 1
ATOM 878 C C . GLY A 1 108 ? 21.848 -8.851 -13.406 1.00 72.69 108 GLY A C 1
ATOM 879 O O . GLY A 1 108 ? 21.494 -8.065 -12.532 1.00 72.69 108 GLY A O 1
ATOM 880 N N . ILE A 1 109 ? 22.111 -8.448 -14.654 1.00 77.19 109 ILE A N 1
ATOM 881 C CA . ILE A 1 109 ? 22.068 -7.036 -15.078 1.00 77.19 109 ILE A CA 1
ATOM 882 C C . ILE A 1 109 ? 20.623 -6.582 -15.309 1.00 77.19 109 ILE A C 1
ATOM 884 O O . ILE A 1 109 ? 20.275 -5.442 -15.014 1.00 77.19 109 ILE A O 1
ATOM 888 N N . SER A 1 110 ? 19.741 -7.487 -15.736 1.00 75.00 110 SER A N 1
ATOM 889 C CA . SER A 1 110 ? 18.306 -7.201 -15.889 1.00 75.00 110 SER A CA 1
ATOM 890 C C . SER A 1 110 ? 17.647 -6.731 -14.582 1.00 75.00 110 SER A C 1
ATOM 892 O O . SER A 1 110 ? 16.674 -5.980 -14.613 1.00 75.00 110 SER A O 1
ATOM 894 N N . GLY A 1 111 ? 18.213 -7.098 -13.425 1.00 78.19 111 GLY A N 1
ATOM 895 C CA . GLY A 1 111 ? 17.790 -6.602 -12.115 1.00 78.19 111 GLY A CA 1
ATOM 896 C C . GLY A 1 111 ? 17.988 -5.091 -11.917 1.00 78.19 111 GLY A C 1
ATOM 897 O O . GLY A 1 111 ? 17.183 -4.458 -11.235 1.00 78.19 111 GLY A O 1
ATOM 898 N N . LEU A 1 112 ? 19.004 -4.486 -12.547 1.00 83.19 112 LEU A N 1
ATOM 899 C CA . LEU A 1 112 ? 19.276 -3.045 -12.435 1.00 83.19 112 LEU A CA 1
ATOM 900 C C . LEU A 1 112 ? 18.161 -2.193 -13.052 1.00 83.19 112 LEU A C 1
ATOM 902 O O . LEU A 1 112 ? 17.919 -1.084 -12.582 1.00 83.19 112 LEU A O 1
ATOM 906 N N . ALA A 1 113 ? 17.443 -2.706 -14.055 1.00 82.62 113 ALA A N 1
ATOM 907 C CA . ALA A 1 113 ? 16.336 -1.987 -14.685 1.00 82.62 113 ALA A CA 1
ATOM 908 C C . ALA A 1 113 ? 15.200 -1.669 -13.691 1.00 82.62 113 ALA A C 1
ATOM 910 O O . ALA A 1 113 ? 14.527 -0.645 -13.818 1.00 82.62 113 ALA A O 1
ATOM 911 N N . TYR A 1 114 ? 15.034 -2.481 -12.639 1.00 83.06 114 TYR A N 1
ATOM 912 C CA . TYR A 1 114 ? 14.062 -2.211 -11.577 1.00 83.06 114 TYR A CA 1
ATOM 913 C C . TYR A 1 114 ? 14.411 -1.006 -10.708 1.00 83.06 114 TYR A C 1
ATOM 915 O O . TYR A 1 114 ? 13.510 -0.425 -10.100 1.00 83.06 114 TYR A O 1
ATOM 923 N N . LEU A 1 115 ? 15.680 -0.583 -10.671 1.00 85.38 115 LEU A N 1
ATOM 924 C CA . LEU A 1 115 ? 16.066 0.629 -9.951 1.00 85.38 115 LEU A CA 1
ATOM 925 C C . LEU A 1 115 ? 15.403 1.868 -10.550 1.00 85.38 115 LEU A C 1
ATOM 927 O O . LEU A 1 115 ? 15.060 2.768 -9.795 1.00 85.38 115 LEU A O 1
ATOM 931 N N . GLY A 1 116 ? 15.149 1.901 -11.863 1.00 85.12 116 GLY A N 1
ATOM 932 C CA . GLY A 1 116 ? 14.425 3.007 -12.498 1.00 85.12 116 GLY A CA 1
ATOM 933 C C . GLY A 1 116 ? 12.990 3.136 -11.981 1.00 85.12 116 GLY A C 1
ATOM 934 O O . GLY A 1 116 ? 12.553 4.227 -11.617 1.00 85.12 116 GLY A O 1
ATOM 935 N N . ILE A 1 117 ? 12.288 2.006 -11.859 1.00 85.56 117 ILE A N 1
ATOM 936 C CA . ILE A 1 117 ? 10.942 1.949 -11.269 1.00 85.56 117 ILE A CA 1
ATOM 937 C C . ILE A 1 117 ? 10.992 2.366 -9.792 1.00 85.56 117 ILE A C 1
ATOM 939 O O . ILE A 1 117 ? 10.192 3.191 -9.352 1.00 85.56 117 ILE A O 1
ATOM 943 N N . GLY A 1 118 ? 11.962 1.847 -9.033 1.00 86.44 118 GLY A N 1
ATOM 944 C CA . GLY A 1 118 ? 12.166 2.212 -7.630 1.00 86.44 118 GLY A CA 1
ATOM 945 C C . GLY A 1 118 ? 12.440 3.706 -7.432 1.00 86.44 118 GLY A C 1
ATOM 946 O O . GLY A 1 118 ? 11.862 4.323 -6.540 1.00 86.44 118 GLY A O 1
ATOM 947 N N . LEU A 1 119 ? 13.263 4.312 -8.290 1.00 90.94 119 LEU A N 1
ATOM 948 C CA . LEU A 1 119 ? 13.564 5.741 -8.240 1.00 90.94 119 LEU A CA 1
ATOM 949 C C . LEU A 1 119 ? 12.316 6.586 -8.529 1.00 90.94 119 LEU A C 1
ATOM 951 O O . LEU A 1 119 ? 12.070 7.568 -7.833 1.00 90.94 119 LEU A O 1
ATOM 955 N N . GLY A 1 120 ? 11.503 6.176 -9.508 1.00 87.94 120 GLY A N 1
ATOM 956 C CA . GLY A 1 120 ? 10.219 6.812 -9.804 1.00 87.94 120 GLY A CA 1
ATOM 957 C C . GLY A 1 120 ? 9.264 6.776 -8.609 1.00 87.94 120 GLY A C 1
ATOM 958 O O . GLY A 1 120 ? 8.687 7.803 -8.252 1.00 87.94 120 GLY A O 1
ATOM 959 N N . PHE A 1 121 ? 9.169 5.630 -7.925 1.00 88.69 121 PHE A N 1
ATOM 960 C CA . PHE A 1 121 ? 8.398 5.516 -6.684 1.00 88.69 121 PHE A CA 1
ATOM 961 C C . PHE A 1 121 ? 8.934 6.414 -5.569 1.00 88.69 121 PHE A C 1
ATOM 963 O O . PHE A 1 121 ? 8.139 7.058 -4.889 1.00 88.69 121 PHE A O 1
ATOM 970 N N . LEU A 1 122 ? 10.255 6.494 -5.387 1.00 91.19 122 LEU A N 1
ATOM 971 C CA . LEU A 1 122 ? 10.858 7.363 -4.373 1.00 91.19 122 LEU A CA 1
ATOM 972 C C . LEU A 1 122 ? 10.572 8.839 -4.648 1.00 91.19 122 LEU A C 1
ATOM 974 O O . LEU A 1 122 ? 10.176 9.559 -3.736 1.00 91.19 122 LEU A O 1
ATOM 978 N N . ILE A 1 123 ? 10.728 9.287 -5.894 1.00 91.69 123 ILE A N 1
ATOM 979 C CA . ILE A 1 123 ? 10.438 10.673 -6.274 1.00 91.69 123 ILE A CA 1
ATOM 980 C C . ILE A 1 123 ? 8.953 10.979 -6.050 1.00 91.69 123 ILE A C 1
ATOM 982 O O . ILE A 1 123 ? 8.636 11.974 -5.400 1.00 91.69 123 ILE A O 1
ATOM 986 N N . GLY A 1 124 ? 8.048 10.110 -6.512 1.00 86.38 124 GLY A N 1
ATOM 987 C CA . GLY A 1 124 ? 6.609 10.275 -6.292 1.00 86.38 124 GLY A CA 1
ATOM 988 C C . GLY A 1 124 ? 6.244 10.315 -4.807 1.00 86.38 124 GLY A C 1
ATOM 989 O O . GLY A 1 124 ? 5.495 11.188 -4.376 1.00 86.38 124 GLY A O 1
ATOM 990 N N . PHE A 1 125 ? 6.840 9.435 -4.000 1.00 87.25 125 PHE A N 1
ATOM 991 C CA . PHE A 1 125 ? 6.648 9.417 -2.552 1.00 87.25 125 PHE A CA 1
ATOM 992 C C . PHE A 1 125 ? 7.124 10.710 -1.884 1.00 87.25 125 PHE A C 1
ATOM 994 O O . PHE A 1 125 ? 6.408 11.269 -1.057 1.00 87.25 125 PHE A O 1
ATOM 1001 N N . VAL A 1 126 ? 8.305 11.215 -2.251 1.00 88.38 126 VAL A N 1
ATOM 1002 C CA . VAL A 1 126 ? 8.843 12.468 -1.701 1.00 88.38 126 VAL A CA 1
ATOM 1003 C C . VAL A 1 126 ? 7.958 13.652 -2.081 1.00 88.38 126 VAL A C 1
ATOM 1005 O O . VAL A 1 126 ? 7.633 14.469 -1.221 1.00 88.38 126 VAL A O 1
ATOM 1008 N N . VAL A 1 127 ? 7.516 13.732 -3.338 1.00 86.38 127 VAL A N 1
ATOM 1009 C CA . VAL A 1 127 ? 6.586 14.778 -3.788 1.00 86.38 127 VAL A CA 1
ATOM 1010 C C . VAL A 1 127 ? 5.276 14.711 -3.001 1.00 86.38 127 VAL A C 1
ATOM 1012 O O . VAL A 1 127 ? 4.820 15.744 -2.502 1.00 86.38 127 VAL A O 1
ATOM 1015 N N . GLN A 1 128 ? 4.712 13.514 -2.817 1.00 82.94 128 GLN A N 1
ATOM 1016 C CA . GLN A 1 128 ? 3.479 13.331 -2.052 1.00 82.94 128 GLN A CA 1
ATOM 1017 C C . GLN A 1 128 ? 3.652 13.695 -0.579 1.00 82.94 128 GLN A C 1
ATOM 1019 O O . GLN A 1 128 ? 2.809 14.393 -0.024 1.00 82.94 128 GLN A O 1
ATOM 1024 N N . ALA A 1 129 ? 4.753 13.289 0.054 1.00 82.94 129 ALA A N 1
ATOM 1025 C CA . ALA A 1 129 ? 5.037 13.614 1.449 1.00 82.94 129 ALA A CA 1
ATOM 1026 C C . ALA A 1 129 ? 5.145 15.133 1.660 1.00 82.94 129 ALA A C 1
ATOM 1028 O O . ALA A 1 129 ? 4.511 15.689 2.555 1.00 82.94 129 ALA A O 1
ATOM 1029 N N . LEU A 1 130 ? 5.883 15.827 0.787 1.00 82.25 130 LEU A N 1
ATOM 103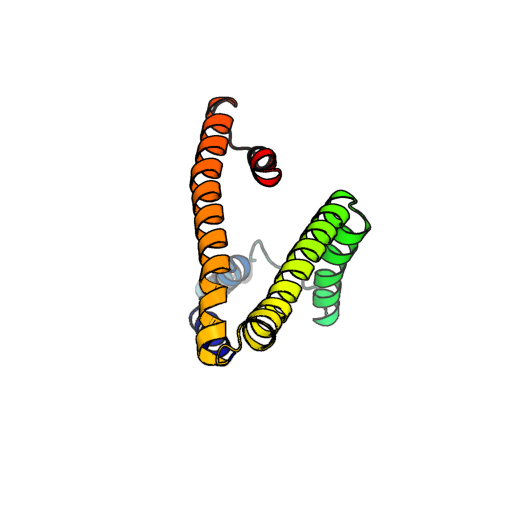0 C CA . LEU A 1 130 ? 6.058 17.279 0.877 1.00 82.25 130 LEU A CA 1
ATOM 1031 C C . LEU A 1 130 ? 4.763 18.053 0.597 1.00 82.25 130 LEU A C 1
ATOM 1033 O O . LEU A 1 130 ? 4.542 19.122 1.170 1.00 82.25 130 LEU A O 1
ATOM 1037 N N . THR A 1 131 ? 3.919 17.540 -0.296 1.00 80.81 131 THR A N 1
ATOM 1038 C CA . THR A 1 131 ? 2.686 18.211 -0.726 1.00 80.81 131 THR A CA 1
ATOM 1039 C C . THR A 1 131 ? 1.534 17.944 0.242 1.00 80.81 131 THR A C 1
ATOM 1041 O O . THR A 1 131 ? 0.804 18.870 0.599 1.00 80.81 131 THR A O 1
ATOM 1044 N N . SER A 1 132 ? 1.421 16.712 0.738 1.00 77.88 132 SER A N 1
ATOM 1045 C CA . SER A 1 132 ? 0.370 16.274 1.659 1.00 77.88 132 SER A CA 1
ATOM 1046 C C . SER A 1 132 ? 0.320 17.121 2.925 1.00 77.88 132 SER A C 1
ATOM 1048 O O . SER A 1 132 ? -0.727 17.683 3.257 1.00 77.88 132 SER A O 1
ATOM 1050 N N . ASP A 1 133 ? 1.455 17.276 3.606 1.00 75.75 133 ASP A N 1
ATOM 1051 C CA . ASP A 1 133 ? 1.499 18.000 4.878 1.00 75.75 133 ASP A CA 1
ATOM 1052 C C . ASP A 1 133 ? 1.201 19.491 4.689 1.00 75.75 133 ASP A C 1
ATOM 1054 O O . ASP A 1 133 ? 0.486 20.097 5.488 1.00 75.75 133 ASP A O 1
ATOM 1058 N N . ARG A 1 134 ? 1.655 20.081 3.576 1.00 73.88 134 ARG A N 1
ATOM 1059 C CA . ARG A 1 134 ? 1.372 21.484 3.237 1.00 73.88 134 ARG A CA 1
ATOM 1060 C C . ARG A 1 134 ? -0.112 21.725 2.966 1.00 73.88 134 ARG A C 1
ATOM 1062 O O . ARG A 1 134 ? -0.652 22.734 3.421 1.00 73.88 134 ARG A O 1
ATOM 1069 N N . ILE A 1 135 ? -0.777 20.815 2.253 1.00 73.69 135 ILE A N 1
ATOM 1070 C CA . ILE A 1 135 ? -2.216 20.911 1.962 1.00 73.69 135 ILE A CA 1
ATOM 1071 C C . ILE A 1 135 ? -3.032 20.786 3.251 1.00 73.69 135 ILE A C 1
ATOM 1073 O O . ILE A 1 135 ? -3.968 21.561 3.463 1.00 73.69 135 ILE A O 1
ATOM 1077 N N . ILE A 1 136 ? -2.654 19.868 4.143 1.00 73.81 136 ILE A N 1
ATOM 1078 C CA . ILE A 1 136 ? -3.339 19.669 5.424 1.00 73.81 136 ILE A CA 1
ATOM 1079 C C . ILE A 1 136 ? -3.167 20.898 6.323 1.00 73.81 136 ILE A C 1
ATOM 1081 O O . ILE A 1 136 ? -4.157 21.420 6.830 1.00 73.81 136 ILE A O 1
ATOM 1085 N N . VAL A 1 137 ? -1.944 21.418 6.474 1.00 74.44 137 VAL A N 1
ATOM 1086 C CA . VAL A 1 137 ? -1.677 22.617 7.291 1.00 74.44 137 VAL A CA 1
ATOM 1087 C C . VAL A 1 137 ? -2.444 23.832 6.764 1.00 74.44 137 VAL A C 1
ATOM 1089 O O . VAL A 1 137 ? -3.050 24.567 7.544 1.00 74.44 137 VAL A O 1
ATOM 1092 N N . LYS A 1 138 ? -2.497 24.013 5.439 1.00 71.44 138 LYS A N 1
ATOM 1093 C CA . LYS A 1 138 ? -3.279 25.087 4.811 1.00 71.44 138 LYS A CA 1
ATOM 1094 C C . LYS A 1 138 ? -4.784 24.921 5.052 1.00 71.44 138 LYS A C 1
ATOM 1096 O O . LYS A 1 138 ? -5.463 25.906 5.332 1.00 71.44 138 LYS A O 1
ATOM 1101 N N . SER A 1 139 ? -5.294 23.692 4.998 1.00 66.44 139 SER A N 1
ATOM 1102 C CA . SER A 1 139 ? -6.713 23.386 5.236 1.00 66.44 139 SER A CA 1
ATOM 1103 C C . SER A 1 139 ? -7.118 23.585 6.703 1.00 66.44 139 SER A C 1
ATOM 1105 O O . SER A 1 139 ? -8.211 24.073 6.981 1.00 66.44 139 SER A O 1
ATOM 1107 N N . ILE A 1 140 ? -6.222 23.290 7.650 1.00 71.62 140 ILE A N 1
ATOM 1108 C CA . ILE A 1 140 ? -6.422 23.551 9.086 1.00 71.62 140 ILE A CA 1
ATOM 1109 C C . ILE A 1 140 ? -6.443 25.060 9.366 1.00 71.62 140 ILE A C 1
ATOM 1111 O O . ILE A 1 140 ? -7.304 25.535 10.109 1.00 71.62 140 ILE A O 1
ATOM 1115 N N . ALA A 1 141 ? -5.538 25.821 8.740 1.00 70.88 141 ALA A N 1
ATOM 1116 C CA . ALA A 1 141 ? -5.481 27.277 8.880 1.00 70.88 141 ALA A CA 1
ATOM 1117 C C . ALA A 1 141 ? -6.754 27.971 8.358 1.00 70.88 141 ALA A C 1
ATOM 1119 O O . ALA A 1 141 ? -7.171 28.987 8.904 1.00 70.88 141 ALA A O 1
ATOM 1120 N N . GLN A 1 142 ? -7.396 27.405 7.332 1.00 70.75 142 GLN A N 1
ATOM 1121 C CA . GLN A 1 142 ? -8.648 27.918 6.768 1.00 70.75 142 GLN A CA 1
ATOM 1122 C C . GLN A 1 142 ? -9.896 27.515 7.571 1.00 70.75 142 GLN A C 1
ATOM 1124 O O . GLN A 1 142 ? -10.932 28.160 7.435 1.00 70.75 142 GLN A O 1
ATOM 1129 N N . ASN A 1 143 ? -9.813 26.489 8.425 1.00 69.56 143 ASN A N 1
ATOM 1130 C CA . ASN A 1 143 ? -10.957 25.954 9.170 1.00 69.56 143 ASN A CA 1
ATOM 1131 C C . ASN A 1 143 ? -10.807 26.132 10.692 1.00 69.56 143 ASN A C 1
ATOM 1133 O O . ASN A 1 143 ? -10.919 25.179 11.469 1.00 69.56 143 ASN A O 1
ATOM 1137 N N . ASN A 1 144 ? -10.528 27.366 11.128 1.00 69.69 144 ASN A N 1
ATOM 1138 C CA . ASN A 1 144 ? -10.478 27.760 12.544 1.00 69.69 144 ASN A CA 1
ATOM 1139 C C . ASN A 1 144 ? -9.614 26.836 13.432 1.00 69.69 144 ASN A C 1
ATOM 1141 O O . ASN A 1 144 ? -9.970 26.566 14.581 1.00 69.69 144 ASN A O 1
ATOM 1145 N N . SER A 1 145 ? -8.510 26.302 12.897 1.00 68.50 145 SER A N 1
ATOM 1146 C CA . SER A 1 145 ? -7.594 25.392 13.602 1.00 68.50 145 SER A CA 1
ATOM 1147 C C . SER A 1 145 ? -8.225 24.081 14.102 1.00 68.50 145 SER A C 1
ATOM 1149 O O . SER A 1 145 ? -7.646 23.402 14.952 1.00 68.50 145 SER A O 1
ATOM 1151 N N . LYS A 1 146 ? -9.396 23.684 13.585 1.00 69.56 146 LYS A N 1
ATOM 1152 C CA . LYS A 1 146 ? -10.037 22.405 13.920 1.00 69.56 146 LYS A CA 1
ATOM 1153 C C . LYS A 1 146 ? -9.687 21.345 12.882 1.00 69.56 146 LYS A C 1
ATOM 1155 O O . LYS A 1 146 ? -10.075 21.442 11.724 1.00 69.56 146 LYS A O 1
ATOM 1160 N N . TYR A 1 147 ? -8.983 20.304 13.317 1.00 66.44 147 TYR A N 1
ATOM 1161 C CA . TYR A 1 147 ? -8.666 19.154 12.475 1.00 66.44 147 TYR A CA 1
ATOM 1162 C C . TYR A 1 147 ? -9.917 18.304 12.216 1.00 66.44 147 TYR A C 1
ATOM 1164 O O . TYR A 1 147 ? -10.534 17.804 13.158 1.00 66.44 147 TYR A O 1
ATOM 1172 N N . GLN A 1 148 ? -10.270 18.111 10.945 1.00 68.56 148 GLN A N 1
ATOM 1173 C CA . GLN A 1 148 ? -11.320 17.183 10.521 1.00 68.56 148 GLN A CA 1
ATOM 1174 C C . GLN A 1 148 ? -10.715 16.093 9.621 1.00 68.56 148 GLN A C 1
ATOM 1176 O O . GLN A 1 148 ? -9.913 16.418 8.743 1.00 68.56 148 GLN A O 1
ATOM 1181 N N . PRO A 1 149 ? -11.090 14.808 9.788 1.00 61.03 149 PRO A N 1
ATOM 1182 C CA . PRO A 1 149 ? -10.559 13.706 8.975 1.00 61.03 149 PRO A CA 1
ATOM 1183 C C . PRO A 1 149 ? -10.766 13.894 7.462 1.00 61.03 149 PRO A C 1
ATOM 1185 O O . PRO A 1 149 ? -9.961 13.431 6.658 1.00 61.03 149 PRO A O 1
ATOM 1188 N N . GLU A 1 150 ? -11.817 14.622 7.084 1.00 64.75 150 GLU A N 1
ATOM 1189 C CA . GLU A 1 150 ? -12.196 14.948 5.704 1.00 64.75 150 GLU A CA 1
ATOM 1190 C C . GLU A 1 150 ? -11.163 15.829 4.984 1.00 64.75 150 GLU A C 1
ATOM 1192 O O . GLU A 1 150 ? -11.059 15.782 3.762 1.00 64.75 150 GLU A O 1
ATOM 1197 N N . MET A 1 151 ? -10.326 16.569 5.723 1.00 63.44 151 MET A N 1
ATOM 1198 C CA . MET A 1 151 ? -9.264 17.416 5.157 1.00 63.44 151 MET A CA 1
ATOM 1199 C C . MET A 1 151 ? -8.159 16.625 4.448 1.00 63.44 151 MET A C 1
ATOM 1201 O O . MET A 1 151 ? -7.336 17.213 3.753 1.00 63.44 151 MET A O 1
ATOM 1205 N N . ARG A 1 152 ? -8.123 15.298 4.621 1.00 63.38 152 ARG A N 1
ATOM 1206 C CA . ARG A 1 152 ? -7.201 14.402 3.909 1.00 63.38 152 ARG A CA 1
ATOM 1207 C C . ARG A 1 152 ? -7.758 13.882 2.584 1.00 63.38 152 ARG A C 1
ATOM 1209 O O . ARG A 1 152 ? -6.994 13.338 1.795 1.00 63.38 152 ARG A O 1
ATOM 1216 N N . LEU A 1 153 ? -9.059 14.048 2.330 1.00 64.50 153 LEU A N 1
ATOM 1217 C CA . LEU A 1 153 ? -9.706 13.583 1.099 1.00 64.50 153 LEU A CA 1
ATOM 1218 C C . LEU A 1 153 ? -9.134 14.237 -0.171 1.00 64.50 153 LEU A C 1
ATOM 1220 O O . LEU A 1 153 ? -8.910 13.504 -1.133 1.00 64.50 153 LEU A O 1
ATOM 1224 N N . PRO A 1 154 ? -8.823 15.552 -0.206 1.00 64.50 154 PRO A N 1
ATOM 1225 C CA . PRO A 1 154 ? -8.237 16.172 -1.395 1.00 64.50 154 PRO A CA 1
ATOM 1226 C C . PRO A 1 154 ? -6.876 15.569 -1.763 1.00 64.50 154 PRO A C 1
ATOM 1228 O O . PRO A 1 154 ? -6.592 15.360 -2.935 1.00 64.50 154 PRO A O 1
ATOM 1231 N N . THR A 1 155 ? -6.066 15.218 -0.763 1.00 60.72 155 THR A N 1
ATOM 1232 C CA . THR A 1 155 ? -4.739 14.607 -0.938 1.00 60.72 155 THR A CA 1
ATOM 1233 C C . THR A 1 155 ? -4.797 13.136 -1.367 1.00 60.72 155 THR A C 1
ATOM 1235 O O . THR A 1 155 ? -3.774 12.553 -1.690 1.00 60.72 155 THR A O 1
ATOM 1238 N N . MET A 1 156 ? -5.969 12.492 -1.331 1.00 59.12 156 MET A N 1
ATOM 1239 C CA . MET A 1 156 ? -6.138 11.125 -1.847 1.00 59.12 156 MET A CA 1
ATOM 1240 C C . MET A 1 156 ? -6.512 11.091 -3.333 1.00 59.12 156 MET A C 1
ATOM 1242 O O . MET A 1 156 ? -6.434 10.031 -3.948 1.00 59.12 156 MET A O 1
ATOM 1246 N N . ILE A 1 157 ? -6.953 12.220 -3.894 1.00 57.44 157 ILE A N 1
ATOM 1247 C CA . ILE A 1 157 ? -7.370 12.329 -5.299 1.00 57.44 157 ILE A CA 1
ATOM 1248 C C . ILE A 1 157 ? -6.185 12.716 -6.206 1.00 57.44 157 ILE A C 1
ATOM 1250 O O . ILE A 1 157 ? -6.229 12.429 -7.402 1.00 57.44 157 ILE A O 1
ATOM 1254 N N . PHE A 1 158 ? -5.132 13.314 -5.640 1.00 48.44 158 PHE A N 1
ATOM 1255 C CA . PHE A 1 158 ? -3.897 13.723 -6.321 1.00 48.44 158 PHE A CA 1
ATOM 1256 C C . PHE A 1 158 ? -2.693 12.959 -5.772 1.00 48.44 158 PHE A C 1
ATOM 1258 O O . PHE A 1 158 ? -1.852 12.550 -6.599 1.00 48.44 158 PHE A O 1
#

Secondary structure (DSSP, 8-state):
-HHHHHHHHHHHHH-----HHHHHHHHHHHHHHHTT-TT---TT--------HHHHHHHHHHHHHHHHHH-HHHHHHHHHHHHHHHHHHHHHHHHHHHHHHTT---HHHHTTHHHHHHHHHHHHHHHHHHHHHHHHHHHHHHTTT---GGGGSHHHH-

Radius of gyration: 25.41 Å; chains: 1; bounding box: 45×47×77 Å

InterPro domains:
  IPR036259 MFS transporter superfamily [G3DSA:1.20.1250.20] (2-144)
  IPR036259 MFS transporter superfamily [SSF103473] (4-135)

Foldseek 3Di:
DVVVVVVVVVCVVPPDPPPPQVVQVVVQVVVCVVVVPPPRDRPSPPPPPPCPPVNVVCVVVVVVVCCCVVPVVNVVVVVVVVVVVVVVVVCVVVQCVCCCPVVVDDPVVSVVVVVVVVVVVVVVVVVLVVVQVVQQVVVCVVVVNDDDPCSNVVSVVD

pLDDT: mean 77.25, std 9.83, range [48.44, 94.38]